Protein AF-A0A359KCB8-F1 (afdb_monomer_lite)

pLDDT: mean 85.07, std 15.43, range [35.44, 96.81]

Structure (mmCIF, N/CA/C/O backbone):
data_AF-A0A359KCB8-F1
#
_entry.id   AF-A0A359KCB8-F1
#
loop_
_atom_site.group_PDB
_atom_site.id
_atom_site.type_symbol
_atom_site.label_atom_id
_atom_site.label_alt_id
_atom_site.label_comp_id
_atom_site.label_asym_id
_atom_site.label_entity_id
_atom_site.label_seq_id
_atom_site.pdbx_PDB_ins_code
_atom_site.Cartn_x
_atom_site.Cartn_y
_atom_site.Cartn_z
_atom_site.occupancy
_atom_site.B_iso_or_equiv
_atom_site.auth_seq_id
_atom_site.auth_comp_id
_atom_site.auth_asym_id
_atom_site.auth_atom_id
_atom_site.pdbx_PDB_model_num
ATOM 1 N N . MET A 1 1 ? 12.216 10.693 -39.361 1.00 35.56 1 MET A N 1
ATOM 2 C CA . MET A 1 1 ? 11.353 10.019 -38.364 1.00 35.56 1 MET A CA 1
ATOM 3 C C . MET A 1 1 ? 12.201 8.982 -37.636 1.00 35.56 1 MET A C 1
ATOM 5 O O . MET A 1 1 ? 12.549 7.969 -38.224 1.00 35.56 1 MET A O 1
ATOM 9 N N . VAL A 1 2 ? 12.665 9.282 -36.419 1.00 35.44 2 VAL A N 1
ATOM 10 C CA . VAL A 1 2 ? 13.589 8.398 -35.687 1.00 35.44 2 VAL A CA 1
ATOM 11 C C . VAL A 1 2 ? 12.775 7.299 -35.008 1.00 35.44 2 VAL A C 1
ATOM 13 O O . VAL A 1 2 ? 12.146 7.527 -33.977 1.00 35.44 2 VAL A O 1
ATOM 16 N N . SER A 1 3 ? 12.769 6.110 -35.609 1.00 38.66 3 SER A N 1
ATOM 17 C CA . SER A 1 3 ? 12.222 4.896 -35.003 1.00 38.66 3 SER A CA 1
ATOM 18 C C . SER A 1 3 ? 13.087 4.509 -33.802 1.00 38.66 3 SER A C 1
ATOM 20 O O . SER A 1 3 ? 14.149 3.903 -33.955 1.00 38.66 3 SER A O 1
ATOM 22 N N . ARG A 1 4 ? 12.647 4.864 -32.591 1.00 42.66 4 ARG A N 1
ATOM 23 C CA . ARG A 1 4 ? 13.261 4.377 -31.351 1.00 42.66 4 ARG A CA 1
ATOM 24 C C . ARG A 1 4 ? 12.955 2.884 -31.218 1.00 42.66 4 ARG A C 1
ATOM 26 O O . ARG A 1 4 ? 11.886 2.508 -30.749 1.00 42.66 4 ARG A O 1
ATOM 33 N N . ARG A 1 5 ? 13.893 2.024 -31.628 1.00 41.19 5 ARG A N 1
ATOM 34 C CA . ARG A 1 5 ? 13.899 0.613 -31.213 1.00 41.19 5 ARG A CA 1
ATOM 35 C C . ARG A 1 5 ? 13.975 0.585 -29.688 1.00 41.19 5 ARG A C 1
ATOM 37 O O . ARG A 1 5 ? 14.981 0.998 -29.118 1.00 41.19 5 ARG A O 1
ATOM 44 N N . ALA A 1 6 ? 12.916 0.110 -29.040 1.00 44.81 6 ALA A N 1
ATOM 45 C CA . ALA A 1 6 ? 12.960 -0.240 -27.630 1.00 44.81 6 ALA A CA 1
ATOM 46 C C . ALA A 1 6 ? 13.999 -1.357 -27.451 1.00 44.81 6 ALA A C 1
ATOM 48 O O . ALA A 1 6 ? 13.857 -2.453 -27.997 1.00 44.81 6 ALA A O 1
ATOM 49 N N . THR A 1 7 ? 15.077 -1.064 -26.731 1.00 47.22 7 THR A N 1
ATOM 50 C CA . THR A 1 7 ? 16.007 -2.079 -26.243 1.00 47.22 7 THR A CA 1
ATOM 51 C C . THR A 1 7 ? 15.228 -3.046 -25.352 1.00 47.22 7 THR A C 1
ATOM 53 O O . THR A 1 7 ? 14.431 -2.625 -24.514 1.00 47.22 7 THR A O 1
ATOM 56 N N . LYS A 1 8 ? 15.407 -4.355 -25.567 1.00 47.97 8 LYS A N 1
ATOM 57 C CA . LYS A 1 8 ? 14.722 -5.428 -24.832 1.00 47.97 8 LYS A CA 1
ATOM 58 C C . LYS A 1 8 ? 15.192 -5.416 -23.370 1.00 47.97 8 LYS A C 1
ATOM 60 O O . LYS A 1 8 ? 16.121 -6.127 -23.005 1.00 47.97 8 LYS A O 1
ATOM 65 N N . GLY A 1 9 ? 14.608 -4.539 -22.554 1.00 55.53 9 GLY A N 1
ATOM 66 C CA . GLY A 1 9 ? 14.842 -4.485 -21.113 1.00 55.53 9 GLY A CA 1
ATOM 67 C C . GLY A 1 9 ? 14.397 -5.789 -20.451 1.00 55.53 9 GLY A C 1
ATOM 68 O O . GLY A 1 9 ? 13.485 -6.453 -20.946 1.00 55.53 9 GLY A O 1
ATOM 69 N N . ALA A 1 10 ? 15.050 -6.170 -19.349 1.00 64.69 10 ALA A N 1
ATOM 70 C CA . ALA A 1 10 ? 14.686 -7.358 -18.576 1.00 64.69 10 ALA A CA 1
ATOM 71 C C . ALA A 1 10 ? 13.173 -7.365 -18.293 1.00 64.69 10 ALA A C 1
ATOM 73 O O . ALA A 1 10 ? 12.630 -6.373 -17.817 1.00 64.69 10 ALA A O 1
ATOM 74 N N . SER A 1 11 ? 12.472 -8.448 -18.620 1.00 74.56 11 SER A N 1
ATOM 75 C CA . SER A 1 11 ? 11.038 -8.584 -18.355 1.00 74.56 11 SER A CA 1
ATOM 76 C C . SER A 1 11 ? 10.805 -9.132 -16.950 1.00 74.56 11 SER A C 1
ATOM 78 O O . SER A 1 11 ? 11.468 -10.089 -16.552 1.00 74.56 11 SER A O 1
ATOM 80 N N . SER A 1 12 ? 9.847 -8.577 -16.212 1.00 80.62 12 SER A N 1
ATOM 81 C CA . SER A 1 12 ? 9.360 -9.162 -14.961 1.00 80.62 12 SER A CA 1
ATOM 82 C C . SER A 1 12 ? 8.217 -10.133 -15.246 1.00 80.62 12 SER A C 1
ATOM 84 O O . SER A 1 12 ? 7.276 -9.790 -15.965 1.00 80.62 12 SER A O 1
ATOM 86 N N . LYS A 1 13 ? 8.303 -11.333 -14.664 1.00 86.00 13 LYS A N 1
ATOM 87 C CA . LYS A 1 13 ? 7.265 -12.366 -14.693 1.00 86.00 13 LYS A CA 1
ATOM 88 C C . LYS A 1 13 ? 6.620 -12.437 -13.312 1.00 86.00 13 LYS A C 1
ATOM 90 O O . LYS A 1 13 ? 7.326 -12.659 -12.333 1.00 86.00 13 LYS A O 1
ATOM 95 N N . VAL A 1 14 ? 5.308 -12.245 -13.240 1.00 84.25 14 VAL A N 1
ATOM 96 C CA . VAL A 1 14 ? 4.532 -12.340 -11.998 1.00 84.25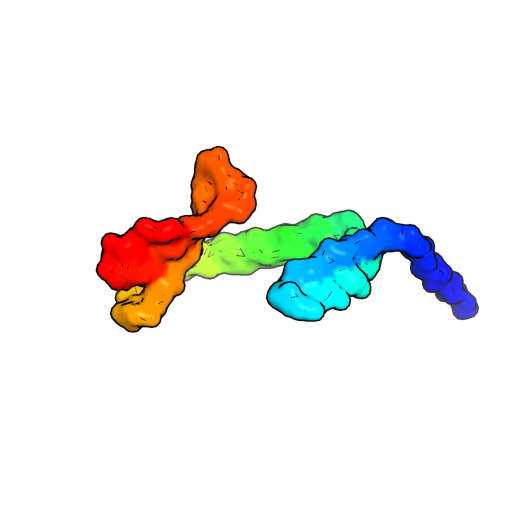 14 VAL A CA 1
ATOM 97 C C . VAL A 1 14 ? 3.403 -13.332 -12.216 1.00 84.25 14 VAL A C 1
ATOM 99 O O . VAL A 1 14 ? 2.645 -13.200 -13.176 1.00 84.25 14 VAL A O 1
ATOM 102 N N . THR A 1 15 ? 3.296 -14.319 -11.332 1.00 86.62 15 THR A N 1
ATOM 103 C CA . THR A 1 15 ? 2.178 -15.264 -11.322 1.00 86.62 15 THR A CA 1
ATOM 104 C C . THR A 1 15 ? 1.251 -14.909 -10.173 1.00 86.62 15 THR A C 1
ATOM 106 O O . THR A 1 15 ? 1.695 -14.810 -9.031 1.00 86.62 15 THR A O 1
ATOM 109 N N . PHE A 1 16 ? -0.029 -14.718 -10.470 1.00 78.88 16 PHE A N 1
ATOM 110 C CA . PHE A 1 16 ? -1.067 -14.516 -9.470 1.00 78.88 16 PHE A CA 1
ATOM 111 C C . PHE A 1 16 ? -2.200 -15.506 -9.717 1.00 78.88 16 PHE A C 1
ATOM 113 O O . PHE A 1 16 ? -2.794 -15.525 -10.798 1.00 78.88 16 PHE A O 1
ATOM 120 N N . SER A 1 17 ? -2.495 -16.324 -8.704 1.00 83.69 17 SER A N 1
ATOM 121 C CA . SER A 1 17 ? -3.425 -17.449 -8.819 1.00 83.69 17 SER A CA 1
ATOM 122 C C . SER A 1 17 ? -3.030 -18.361 -9.999 1.00 83.69 17 SER A C 1
ATOM 124 O O . SER A 1 17 ? -1.957 -18.958 -9.955 1.00 83.69 17 SER A O 1
A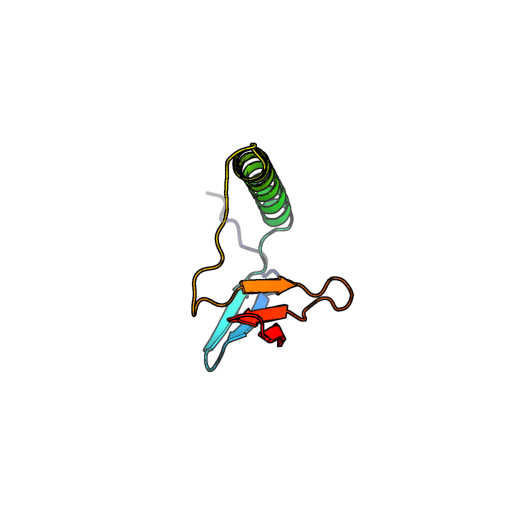TOM 126 N N . GLY A 1 18 ? -3.840 -18.437 -11.061 1.00 88.50 18 GLY A N 1
ATOM 127 C CA . GLY A 1 18 ? -3.552 -19.194 -12.289 1.00 88.50 18 GLY A CA 1
ATOM 128 C C . GLY A 1 18 ? -3.013 -18.371 -13.466 1.00 88.50 18 GLY A C 1
ATOM 129 O O . GLY A 1 18 ? -2.775 -18.929 -14.535 1.00 88.50 18 GLY A O 1
ATOM 130 N N . VAL A 1 19 ? -2.830 -17.055 -13.315 1.00 88.75 19 VAL A N 1
ATOM 131 C CA . VAL A 1 19 ? -2.441 -16.163 -14.420 1.00 88.75 19 VAL A CA 1
ATOM 132 C C . VAL A 1 19 ? -0.979 -15.760 -14.292 1.00 88.75 19 VAL A C 1
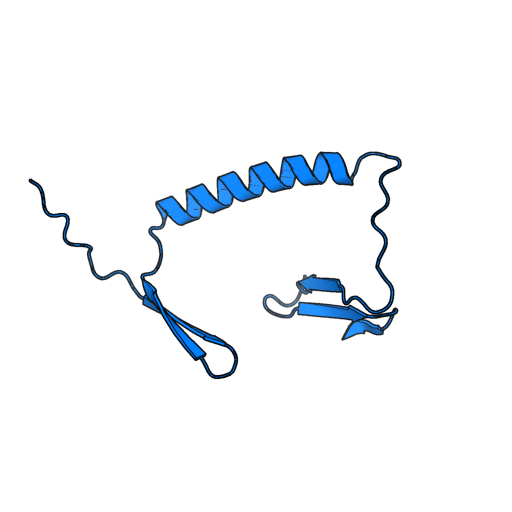ATOM 134 O O . VAL A 1 19 ? -0.540 -15.278 -13.251 1.00 88.75 19 VAL A O 1
ATOM 137 N N . THR A 1 20 ? -0.225 -15.923 -15.378 1.00 90.06 20 THR A N 1
ATOM 138 C CA . THR A 1 20 ? 1.150 -15.430 -15.500 1.00 90.06 20 THR A CA 1
ATOM 139 C C . THR A 1 20 ? 1.176 -14.179 -16.369 1.00 90.06 20 THR A C 1
ATOM 141 O O . THR A 1 20 ? 0.845 -14.236 -17.551 1.00 90.06 20 THR A O 1
ATOM 144 N N . VAL A 1 21 ? 1.631 -13.065 -15.803 1.00 87.38 21 VAL A N 1
ATOM 145 C CA . VAL A 1 21 ? 1.844 -11.804 -16.517 1.00 87.38 21 VAL A CA 1
ATOM 146 C C . VAL A 1 21 ? 3.338 -11.617 -16.763 1.00 87.38 21 VAL A C 1
ATOM 148 O O . VAL A 1 21 ? 4.146 -11.713 -15.839 1.00 87.38 21 VAL A O 1
ATOM 151 N N . ILE A 1 22 ? 3.709 -11.338 -18.014 1.00 88.62 22 ILE A N 1
ATOM 152 C CA . ILE A 1 22 ? 5.075 -10.982 -18.408 1.00 88.62 22 ILE A CA 1
ATOM 153 C C . ILE A 1 22 ? 5.037 -9.558 -18.947 1.00 88.62 22 ILE A C 1
ATOM 155 O O . ILE A 1 22 ? 4.360 -9.286 -19.936 1.00 88.62 22 ILE A O 1
ATOM 159 N N . ALA A 1 23 ? 5.767 -8.657 -18.300 1.00 85.50 23 ALA A N 1
ATOM 160 C CA . ALA A 1 23 ? 5.819 -7.251 -18.681 1.00 85.50 23 ALA A CA 1
ATOM 161 C C . ALA A 1 23 ? 7.270 -6.759 -18.762 1.00 85.50 23 ALA A C 1
ATOM 163 O O . ALA A 1 23 ? 8.124 -7.239 -18.009 1.00 85.50 23 ALA A O 1
ATOM 164 N N . PRO A 1 24 ? 7.581 -5.807 -19.660 1.00 87.75 24 PRO A N 1
ATOM 165 C CA . PRO A 1 24 ? 8.888 -5.165 -19.676 1.00 87.75 24 PRO A CA 1
ATOM 166 C C . PRO A 1 24 ? 9.110 -4.392 -18.372 1.00 87.75 24 PRO A C 1
ATOM 168 O O . PRO A 1 24 ? 8.208 -3.706 -17.887 1.00 87.75 24 PRO A O 1
ATOM 171 N N . LYS A 1 25 ? 10.320 -4.474 -17.806 1.00 85.56 25 LYS A N 1
ATOM 172 C CA . LYS A 1 25 ? 10.669 -3.669 -16.634 1.00 85.56 25 LYS A CA 1
ATOM 173 C C . LYS A 1 25 ? 10.628 -2.179 -17.006 1.00 85.56 25 LYS A C 1
ATOM 175 O O . LYS A 1 25 ? 11.212 -1.802 -18.025 1.00 85.56 25 LYS A O 1
ATOM 180 N N . PRO A 1 26 ? 9.975 -1.330 -16.195 1.00 85.94 26 PRO A N 1
ATOM 181 C CA . PRO A 1 26 ? 9.935 0.106 -16.441 1.00 85.94 26 PRO A CA 1
ATOM 182 C C . PRO A 1 26 ? 11.336 0.721 -16.380 1.00 85.94 26 PRO A C 1
ATOM 184 O O . PRO A 1 26 ? 12.220 0.228 -15.669 1.00 85.94 26 PRO A O 1
ATOM 187 N N . ALA A 1 27 ? 11.539 1.821 -17.108 1.00 90.56 27 ALA A N 1
ATOM 188 C CA . ALA A 1 27 ? 12.799 2.548 -17.060 1.00 90.56 27 ALA A CA 1
ATOM 189 C C . ALA A 1 27 ? 13.051 3.084 -15.641 1.00 90.56 27 ALA A C 1
ATOM 191 O O . ALA A 1 27 ? 12.133 3.518 -14.942 1.00 90.56 27 ALA A O 1
ATOM 192 N N . SER A 1 28 ? 14.314 3.093 -15.211 1.00 89.62 28 SER A N 1
ATOM 193 C CA . SER A 1 28 ? 14.692 3.532 -13.860 1.00 89.62 28 SER A CA 1
ATOM 194 C C . SER A 1 28 ? 14.257 4.972 -13.559 1.00 89.62 28 SER A C 1
ATOM 196 O O . SER A 1 28 ? 13.884 5.277 -12.427 1.00 89.62 28 SER A O 1
ATOM 198 N N . ALA A 1 29 ? 14.257 5.844 -14.570 1.00 91.38 29 ALA A N 1
ATOM 199 C CA . ALA A 1 29 ? 13.772 7.216 -14.462 1.00 91.38 29 ALA A CA 1
ATOM 200 C C . ALA A 1 29 ? 12.264 7.283 -14.162 1.00 91.38 29 ALA A C 1
ATOM 202 O O . ALA A 1 29 ? 11.851 8.060 -13.302 1.00 91.38 29 ALA A O 1
ATOM 203 N N . ASP A 1 30 ? 11.454 6.440 -14.809 1.00 90.75 30 ASP A N 1
ATOM 204 C CA . ASP A 1 30 ? 10.010 6.381 -14.563 1.00 90.75 30 ASP A CA 1
ATOM 205 C C . ASP A 1 30 ? 9.708 5.866 -13.157 1.00 90.75 30 ASP A C 1
ATOM 207 O O . ASP A 1 30 ? 8.863 6.432 -12.466 1.00 90.75 30 ASP A O 1
ATOM 211 N N . VAL A 1 31 ? 10.443 4.848 -12.695 1.00 91.81 31 VAL A N 1
ATOM 212 C CA . VAL A 1 31 ? 10.314 4.341 -11.320 1.00 91.81 31 VAL A CA 1
ATOM 213 C C . VAL A 1 31 ? 10.606 5.452 -10.313 1.00 91.81 31 VAL A C 1
ATOM 215 O O . VAL A 1 31 ? 9.791 5.702 -9.428 1.00 91.81 31 VAL A O 1
ATOM 218 N N . LYS A 1 32 ? 11.726 6.169 -10.473 1.00 94.31 32 LYS A N 1
ATOM 219 C CA . LYS A 1 32 ? 12.094 7.283 -9.584 1.00 94.31 32 LYS A CA 1
ATOM 220 C C . LYS A 1 32 ? 11.036 8.387 -9.581 1.00 94.31 32 LYS A C 1
ATOM 222 O O . LYS A 1 32 ? 10.650 8.848 -8.510 1.00 94.31 32 LYS A O 1
ATOM 227 N N . ARG A 1 33 ? 10.535 8.777 -10.760 1.00 95.06 33 ARG A N 1
ATOM 228 C CA . ARG A 1 33 ? 9.473 9.786 -10.887 1.00 95.06 33 ARG A CA 1
ATOM 229 C C . ARG A 1 33 ? 8.199 9.342 -10.168 1.00 95.06 33 ARG A C 1
ATOM 231 O O . ARG A 1 33 ? 7.626 10.119 -9.411 1.00 95.06 33 ARG A O 1
ATOM 238 N N . ASN A 1 34 ? 7.773 8.098 -10.369 1.00 94.38 34 ASN A N 1
ATOM 239 C CA . ASN A 1 34 ? 6.556 7.571 -9.756 1.00 94.38 34 ASN A CA 1
ATOM 240 C C . ASN A 1 34 ? 6.673 7.475 -8.233 1.00 94.38 34 ASN A C 1
ATOM 242 O O . ASN A 1 34 ? 5.717 7.817 -7.537 1.00 94.38 34 ASN A O 1
ATOM 246 N N . VAL A 1 35 ? 7.836 7.066 -7.715 1.00 95.81 35 VAL A N 1
ATOM 247 C CA . VAL A 1 35 ? 8.106 7.060 -6.270 1.00 95.81 35 VAL A CA 1
ATOM 248 C C . VAL A 1 35 ? 8.013 8.478 -5.713 1.00 95.81 35 VAL A C 1
ATOM 250 O O . VAL A 1 35 ? 7.284 8.691 -4.753 1.00 95.81 35 VAL A O 1
ATOM 253 N N . ALA A 1 36 ? 8.661 9.462 -6.345 1.00 96.38 36 ALA A N 1
ATOM 254 C CA . ALA A 1 36 ? 8.613 10.851 -5.890 1.00 96.38 36 ALA A CA 1
ATOM 255 C C . ALA A 1 36 ? 7.176 11.406 -5.845 1.00 96.38 36 ALA A C 1
ATOM 257 O O . ALA A 1 36 ? 6.745 11.913 -4.810 1.00 96.38 36 ALA A O 1
ATOM 258 N N . MET A 1 37 ? 6.407 11.240 -6.929 1.00 96.62 37 MET A N 1
ATOM 259 C CA . MET A 1 37 ? 5.015 11.708 -6.994 1.00 96.62 37 MET A CA 1
ATOM 260 C C . MET A 1 37 ? 4.112 11.008 -5.969 1.00 96.62 37 MET A C 1
ATOM 262 O O . MET A 1 37 ? 3.265 11.647 -5.344 1.00 96.62 37 MET A O 1
ATOM 266 N N . SER A 1 38 ? 4.287 9.696 -5.782 1.00 93.38 38 SER A N 1
ATOM 267 C CA . SER A 1 38 ? 3.490 8.926 -4.819 1.00 93.38 38 SER A CA 1
ATOM 268 C C . SER A 1 38 ? 3.814 9.334 -3.383 1.00 93.38 38 SER A C 1
ATOM 270 O O . SER A 1 38 ? 2.896 9.512 -2.585 1.00 93.38 38 SER A O 1
ATOM 272 N N . SER A 1 39 ? 5.093 9.555 -3.067 1.00 96.25 39 SER A N 1
ATOM 273 C CA . SER A 1 39 ? 5.525 10.049 -1.757 1.00 96.25 39 SER A CA 1
ATOM 274 C C . SER A 1 39 ? 4.952 11.433 -1.455 1.00 96.25 39 SER A C 1
ATOM 276 O O . SER A 1 39 ? 4.430 11.658 -0.367 1.00 96.25 39 SER A O 1
ATOM 278 N N . GLU A 1 40 ? 4.966 12.353 -2.422 1.00 96.81 40 GLU A N 1
ATOM 279 C CA . GLU A 1 40 ? 4.368 13.680 -2.246 1.00 96.81 40 GLU A CA 1
ATOM 280 C C . GLU A 1 40 ? 2.848 13.602 -2.019 1.00 96.81 40 GLU A C 1
ATOM 282 O O . GLU A 1 40 ? 2.293 14.272 -1.142 1.00 96.81 40 GLU A O 1
ATOM 287 N N . ALA A 1 41 ? 2.150 12.762 -2.787 1.00 96.56 41 ALA A N 1
ATOM 288 C CA . ALA A 1 41 ? 0.723 12.528 -2.596 1.00 96.56 41 ALA A CA 1
ATOM 289 C C . ALA A 1 41 ? 0.420 11.929 -1.212 1.00 96.56 41 ALA A C 1
ATOM 291 O O . ALA A 1 41 ? -0.521 12.374 -0.547 1.00 96.56 41 ALA A O 1
ATOM 292 N N . LEU A 1 42 ? 1.237 10.975 -0.760 1.00 95.31 42 LEU A N 1
ATOM 293 C CA . LEU A 1 42 ? 1.108 10.356 0.553 1.00 95.31 42 LEU A CA 1
ATOM 294 C C . LEU A 1 42 ? 1.330 11.369 1.680 1.00 95.31 42 LEU A C 1
ATOM 296 O O . LEU A 1 42 ? 0.538 11.404 2.617 1.00 95.31 42 LEU A O 1
ATOM 300 N N . GLU A 1 43 ? 2.324 12.249 1.572 1.00 94.75 43 GLU A N 1
ATOM 301 C CA . GLU A 1 43 ? 2.557 13.307 2.564 1.00 94.75 43 GLU A CA 1
ATOM 302 C C . GLU A 1 4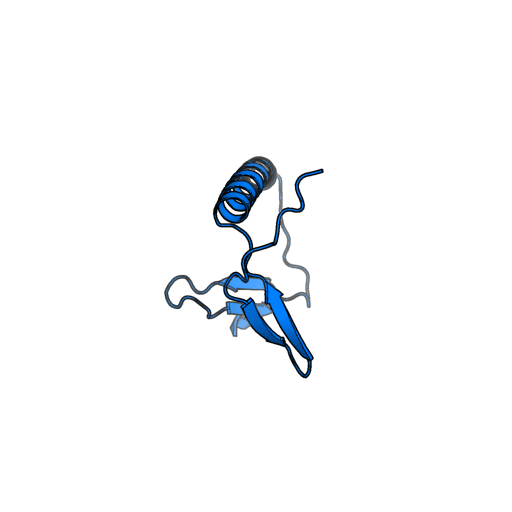3 ? 1.371 14.276 2.668 1.00 94.75 43 GLU A C 1
ATOM 304 O O . GLU A 1 43 ? 0.962 14.670 3.767 1.00 94.75 43 GLU A O 1
ATOM 309 N N . ARG A 1 44 ? 0.737 14.620 1.539 1.00 94.06 44 ARG A N 1
ATOM 310 C CA . ARG A 1 44 ? -0.501 15.419 1.553 1.00 94.06 44 ARG A CA 1
ATOM 311 C C . ARG A 1 44 ? -1.650 14.681 2.238 1.00 94.06 44 ARG A C 1
ATOM 313 O O . ARG A 1 44 ? -2.395 15.299 3.002 1.00 94.06 44 ARG A O 1
ATOM 320 N N . ALA A 1 45 ? -1.801 13.381 1.986 1.00 93.50 45 ALA A N 1
ATOM 321 C CA . ALA A 1 45 ? -2.824 12.563 2.631 1.00 93.50 45 ALA A CA 1
ATOM 322 C C . ALA A 1 45 ? -2.576 12.439 4.142 1.00 93.50 45 ALA A C 1
ATOM 324 O O . ALA A 1 45 ? -3.480 12.700 4.933 1.00 93.50 45 ALA A O 1
ATOM 325 N N . LYS A 1 46 ? -1.337 12.147 4.548 1.00 92.81 46 LYS A N 1
ATOM 326 C CA . LYS A 1 46 ? -0.907 12.022 5.946 1.00 92.81 46 LYS A CA 1
ATOM 327 C C . LYS A 1 46 ? -1.290 13.247 6.769 1.00 92.81 46 LYS A C 1
ATOM 329 O O . LYS A 1 46 ? -1.944 13.107 7.797 1.00 92.81 46 LYS A O 1
ATOM 334 N N . LYS A 1 47 ? -0.986 14.454 6.280 1.00 91.06 47 LYS A N 1
ATOM 335 C CA . LYS A 1 47 ? -1.352 15.710 6.964 1.00 91.06 47 LYS A CA 1
ATOM 336 C C . LYS A 1 47 ? -2.859 15.845 7.200 1.00 91.06 47 LYS A C 1
ATOM 338 O O . LYS A 1 47 ? -3.272 16.365 8.231 1.00 91.06 47 LYS A O 1
ATOM 343 N N . ARG A 1 48 ? -3.686 15.379 6.258 1.00 90.25 48 ARG A N 1
ATOM 344 C CA . ARG A 1 48 ? -5.152 15.414 6.388 1.00 90.25 48 ARG A CA 1
ATOM 345 C C . ARG A 1 48 ? -5.667 14.355 7.357 1.00 90.25 48 ARG A C 1
ATOM 347 O O . ARG A 1 48 ? -6.564 14.653 8.134 1.00 90.25 48 ARG A O 1
ATOM 354 N N . LEU A 1 49 ? -5.095 13.153 7.320 1.00 91.06 49 LEU A N 1
ATOM 355 C CA . LEU A 1 49 ? -5.501 12.034 8.172 1.00 91.06 49 LEU A CA 1
ATOM 356 C C . LEU A 1 49 ? -5.068 12.212 9.632 1.00 91.06 49 LEU A C 1
ATOM 358 O O . LEU A 1 49 ? -5.785 11.788 10.527 1.00 91.06 49 LEU A O 1
ATOM 362 N N . MET A 1 50 ? -3.933 12.872 9.877 1.00 90.38 50 MET A N 1
ATOM 363 C CA . MET A 1 50 ? -3.421 13.154 11.225 1.00 90.38 50 MET A CA 1
ATOM 364 C C . MET A 1 50 ? -4.047 14.397 11.874 1.00 90.38 50 MET A C 1
ATOM 366 O O . MET A 1 50 ? -3.693 14.746 13.000 1.00 90.38 50 MET A O 1
ATOM 370 N N . ARG A 1 51 ? -4.948 15.104 11.180 1.00 93.31 51 ARG A N 1
ATOM 371 C CA . ARG A 1 51 ? -5.602 16.292 11.735 1.00 93.31 51 ARG A CA 1
ATOM 372 C C . ARG A 1 51 ? -6.443 15.896 12.962 1.00 93.31 51 ARG A C 1
ATOM 374 O O . ARG A 1 51 ? -7.255 14.975 12.850 1.00 93.31 51 ARG A O 1
ATOM 381 N N . PRO A 1 52 ? -6.330 16.612 14.100 1.00 92.88 52 PRO A N 1
ATOM 382 C CA . PRO A 1 52 ? -7.171 16.357 15.265 1.00 92.88 52 PRO A CA 1
ATOM 383 C C . PRO A 1 52 ? -8.661 16.343 14.907 1.00 92.88 52 PRO A C 1
ATOM 385 O O . PRO A 1 52 ? -9.139 17.201 14.161 1.00 92.88 52 PRO A O 1
ATOM 388 N N . GLY A 1 53 ? -9.384 15.353 15.430 1.00 91.88 53 GLY A N 1
ATOM 389 C CA . GLY A 1 53 ? -10.807 15.136 15.152 1.00 91.88 53 GLY A CA 1
ATOM 390 C C . GLY A 1 53 ? -11.103 14.211 13.966 1.00 91.88 53 GLY A C 1
ATOM 391 O O . GLY A 1 53 ? -12.235 13.748 13.844 1.00 91.88 53 GLY A O 1
ATOM 392 N N . VAL A 1 54 ? -10.115 13.871 13.129 1.00 90.44 54 VAL A N 1
ATOM 393 C CA . VAL A 1 54 ? -10.273 12.825 12.108 1.00 90.44 54 VAL A CA 1
ATOM 394 C C . VAL A 1 54 ? -10.131 11.455 12.768 1.00 90.44 54 VAL A C 1
ATOM 396 O O . VAL A 1 54 ? -9.127 11.171 13.418 1.00 90.44 54 VAL A O 1
ATOM 399 N N . ARG A 1 55 ? -11.141 10.593 12.603 1.00 87.31 55 ARG A N 1
ATOM 400 C CA . ARG A 1 55 ? -11.114 9.201 13.071 1.00 87.31 55 ARG A CA 1
ATOM 401 C C . ARG A 1 55 ? -11.262 8.245 11.897 1.00 87.31 55 ARG A C 1
ATOM 403 O O . ARG A 1 55 ? -12.209 8.351 11.121 1.00 87.31 55 ARG A O 1
ATOM 410 N N . LEU A 1 56 ? -10.322 7.311 11.788 1.00 83.75 56 LEU A N 1
ATOM 411 C CA . LEU A 1 56 ? -10.388 6.187 10.862 1.00 83.75 56 LEU A CA 1
ATOM 412 C C . LEU A 1 56 ? -10.866 4.969 11.642 1.00 83.75 56 LEU A C 1
ATOM 414 O O . LEU A 1 56 ? -10.172 4.486 12.532 1.00 83.75 56 LEU A O 1
ATOM 418 N N . TYR A 1 57 ? -12.071 4.506 11.335 1.00 84.44 57 TYR A N 1
ATOM 419 C CA . TYR A 1 57 ? -12.654 3.350 12.000 1.00 84.44 57 TYR A CA 1
ATOM 420 C C . TYR A 1 57 ? -12.344 2.085 11.211 1.00 84.44 57 TYR A C 1
ATOM 422 O O . TYR A 1 57 ? -12.643 2.009 10.016 1.00 84.44 57 TYR A O 1
ATOM 430 N N . ALA A 1 58 ? -11.809 1.078 11.900 1.00 86.31 58 ALA A N 1
ATOM 431 C CA . ALA A 1 58 ? -11.844 -0.284 11.395 1.00 86.31 58 ALA A CA 1
ATOM 432 C C . ALA A 1 58 ? -13.313 -0.694 11.238 1.00 86.31 58 ALA A C 1
ATOM 434 O O . ALA A 1 58 ? -14.117 -0.552 12.164 1.00 86.31 58 ALA A O 1
ATOM 435 N N . ARG A 1 59 ? -13.688 -1.145 10.041 1.00 90.19 59 ARG A N 1
ATOM 436 C CA . ARG A 1 59 ? -15.042 -1.640 9.794 1.00 90.19 59 ARG A CA 1
ATOM 437 C C . ARG A 1 59 ? -15.121 -3.091 10.244 1.00 90.19 59 ARG A C 1
ATOM 439 O O . ARG A 1 59 ? -14.210 -3.869 9.976 1.00 90.19 59 ARG A O 1
ATOM 446 N N . LYS A 1 60 ? -16.230 -3.450 10.895 1.00 92.44 60 LYS A N 1
ATOM 447 C CA . LYS A 1 60 ? -16.532 -4.845 11.222 1.00 92.44 60 LYS A CA 1
ATOM 448 C C . LYS A 1 60 ? -16.490 -5.681 9.940 1.00 92.44 60 LYS A C 1
ATOM 450 O O . LYS A 1 60 ? -16.989 -5.233 8.909 1.00 92.44 60 LYS A O 1
ATOM 455 N N . ASP A 1 61 ? -15.886 -6.862 10.025 1.00 93.62 61 ASP A N 1
ATOM 456 C CA . ASP A 1 61 ? -15.783 -7.829 8.928 1.00 93.62 61 ASP A CA 1
ATOM 457 C C . ASP A 1 61 ? -14.962 -7.342 7.711 1.00 93.62 61 ASP A C 1
ATOM 459 O O . ASP A 1 61 ? -14.996 -7.960 6.647 1.00 93.62 61 ASP A O 1
ATOM 463 N N . VAL A 1 62 ? -14.172 -6.269 7.865 1.00 94.62 62 VAL A N 1
ATOM 464 C CA . VAL A 1 62 ? -13.224 -5.790 6.848 1.00 94.62 62 VAL A CA 1
ATOM 465 C C . VAL A 1 62 ? -11.791 -5.996 7.346 1.00 94.62 62 VAL A C 1
ATOM 467 O O . VAL A 1 62 ? -11.431 -5.425 8.376 1.00 94.62 62 VAL A O 1
ATOM 470 N N . PRO A 1 63 ? -10.958 -6.782 6.638 1.00 94.06 63 PRO A N 1
ATOM 471 C CA . PRO A 1 63 ? -9.586 -7.026 7.061 1.00 94.06 63 PRO A CA 1
ATOM 472 C C . PRO A 1 63 ? -8.700 -5.793 6.852 1.00 94.06 63 PRO A C 1
ATOM 474 O O . PRO A 1 63 ? -8.782 -5.119 5.821 1.00 94.06 63 PRO A O 1
ATOM 477 N N . LEU A 1 64 ? -7.817 -5.539 7.813 1.00 92.44 64 LEU A N 1
ATOM 478 C CA . LEU A 1 64 ? -6.709 -4.598 7.691 1.00 92.44 64 LEU A CA 1
ATOM 479 C C . LEU A 1 64 ? -5.430 -5.374 7.391 1.00 92.44 64 LEU A C 1
ATOM 481 O O . LEU A 1 64 ? -5.193 -6.428 7.974 1.00 92.44 64 LEU A O 1
ATOM 485 N N . TYR A 1 65 ? -4.614 -4.846 6.484 1.00 92.12 65 TYR A N 1
ATOM 486 C CA . TYR A 1 65 ? -3.325 -5.432 6.135 1.00 92.12 65 TYR A CA 1
ATOM 487 C C . TYR A 1 65 ? -2.207 -4.443 6.436 1.00 92.12 65 TYR A C 1
ATOM 489 O O . TYR A 1 65 ? -2.290 -3.271 6.059 1.00 92.12 65 TYR A O 1
ATOM 497 N N . SER A 1 66 ? -1.144 -4.926 7.064 1.00 90.38 66 SER A N 1
ATOM 498 C CA . SER A 1 66 ? 0.101 -4.190 7.267 1.00 90.38 66 SER A CA 1
ATOM 499 C C . SER A 1 66 ? 1.285 -5.046 6.830 1.00 90.38 66 SER A C 1
ATOM 501 O O . SER A 1 66 ? 1.210 -6.271 6.808 1.00 90.38 66 SER A O 1
ATOM 503 N N . ALA A 1 67 ? 2.374 -4.405 6.414 1.00 91.81 67 ALA A N 1
ATOM 504 C CA . ALA A 1 67 ? 3.621 -5.123 6.180 1.00 91.81 67 ALA A CA 1
ATOM 505 C C . ALA A 1 67 ? 4.278 -5.430 7.530 1.00 91.81 67 ALA A C 1
ATOM 507 O O . ALA A 1 67 ? 4.312 -4.557 8.400 1.00 91.81 67 ALA A O 1
ATOM 508 N N . ASP A 1 68 ? 4.805 -6.643 7.684 1.00 90.81 68 ASP A N 1
ATOM 509 C CA . ASP A 1 68 ? 5.614 -7.006 8.844 1.00 90.81 68 ASP A CA 1
ATOM 510 C C . ASP A 1 68 ? 6.906 -6.157 8.838 1.00 90.81 68 ASP A C 1
ATOM 512 O O . ASP A 1 68 ? 7.643 -6.175 7.840 1.00 90.81 68 ASP A O 1
ATOM 516 N N . PRO A 1 69 ? 7.173 -5.372 9.901 1.00 89.31 69 PRO A N 1
ATOM 517 C CA . PRO A 1 69 ? 8.340 -4.496 9.959 1.00 89.31 69 PRO A CA 1
ATOM 518 C C . PRO A 1 69 ? 9.665 -5.267 10.033 1.00 89.31 69 PRO A C 1
ATOM 520 O O . PRO A 1 69 ? 10.683 -4.754 9.567 1.00 89.31 69 PRO A O 1
ATOM 523 N N . ASP A 1 70 ? 9.649 -6.488 10.567 1.00 94.44 70 ASP A N 1
ATOM 524 C CA . ASP A 1 70 ? 10.836 -7.315 10.787 1.00 94.44 70 ASP A CA 1
ATOM 525 C C . ASP A 1 70 ? 11.035 -8.339 9.659 1.00 94.44 70 ASP A C 1
ATOM 527 O O . ASP A 1 70 ? 12.144 -8.836 9.440 1.00 94.44 70 ASP A O 1
ATOM 531 N N . ARG A 1 71 ? 9.970 -8.657 8.909 1.00 89.88 71 ARG A N 1
ATOM 532 C CA . ARG A 1 71 ? 9.984 -9.677 7.848 1.00 89.88 71 ARG A CA 1
ATOM 533 C C . ARG A 1 71 ? 9.462 -9.125 6.517 1.00 89.88 71 ARG A C 1
ATOM 535 O O . ARG A 1 71 ? 8.299 -9.337 6.164 1.00 89.88 71 ARG A O 1
ATOM 542 N N . PRO A 1 72 ? 10.332 -8.486 5.709 1.00 85.38 72 PRO A N 1
ATOM 543 C CA . PRO A 1 72 ? 9.955 -7.962 4.402 1.00 85.38 72 PRO A CA 1
ATOM 544 C C . PRO A 1 72 ? 9.295 -9.028 3.516 1.00 85.38 72 PRO A C 1
ATOM 546 O O . PRO A 1 72 ? 9.853 -10.099 3.287 1.00 85.38 72 PRO A O 1
ATOM 549 N N . GLY A 1 73 ? 8.106 -8.719 2.997 1.00 85.06 73 GLY A N 1
ATOM 550 C CA . GLY A 1 73 ? 7.321 -9.627 2.154 1.00 85.06 73 GLY A CA 1
ATOM 551 C C . GLY A 1 73 ? 6.278 -10.459 2.904 1.00 85.06 73 GLY A C 1
ATOM 552 O O . GLY A 1 73 ? 5.450 -11.092 2.253 1.00 85.06 73 GLY A O 1
ATOM 553 N N . VAL A 1 74 ? 6.265 -10.419 4.239 1.00 89.56 74 VAL A N 1
ATOM 554 C CA . VAL A 1 74 ? 5.155 -10.926 5.053 1.00 89.56 74 VAL A CA 1
ATOM 555 C C . VAL A 1 74 ? 4.150 -9.796 5.268 1.00 89.56 74 VAL A C 1
ATOM 557 O O . VAL A 1 74 ? 4.520 -8.666 5.588 1.00 89.56 74 VAL A O 1
ATOM 560 N N . PHE A 1 75 ? 2.872 -10.101 5.062 1.00 91.56 75 PHE A N 1
ATOM 561 C CA . PHE A 1 75 ? 1.770 -9.195 5.364 1.00 91.56 75 PHE A CA 1
ATOM 562 C C . PHE A 1 75 ? 0.980 -9.761 6.533 1.00 91.56 75 PHE A C 1
ATOM 564 O O . PHE A 1 75 ? 0.567 -10.916 6.485 1.00 91.56 75 PHE A O 1
ATOM 571 N N . ILE A 1 76 ? 0.771 -8.929 7.545 1.00 93.31 76 ILE A N 1
ATOM 572 C CA . ILE A 1 76 ? -0.040 -9.224 8.717 1.00 93.31 76 ILE A CA 1
ATOM 573 C C . ILE A 1 76 ? -1.478 -8.839 8.392 1.00 93.31 76 ILE A C 1
ATOM 575 O O . ILE A 1 76 ? -1.733 -7.731 7.907 1.00 93.31 76 ILE A O 1
ATOM 579 N N . ARG A 1 77 ? -2.417 -9.745 8.656 1.00 93.69 77 ARG A N 1
ATOM 580 C CA . ARG A 1 77 ? -3.849 -9.518 8.481 1.00 93.69 77 ARG A CA 1
ATOM 581 C C . ARG A 1 77 ? -4.529 -9.426 9.837 1.00 93.69 77 ARG A C 1
ATOM 583 O O . ARG A 1 77 ? -4.498 -10.372 10.611 1.00 93.69 77 ARG A O 1
ATOM 590 N N . GLU A 1 78 ? -5.234 -8.330 10.081 1.00 93.94 78 GLU A N 1
ATOM 591 C CA . GLU A 1 78 ? -6.100 -8.173 11.247 1.00 93.94 78 GLU A CA 1
ATOM 592 C C . GLU A 1 78 ? -7.575 -8.194 10.821 1.00 93.94 78 GLU A C 1
ATOM 594 O O . GLU A 1 78 ? -8.003 -7.397 9.983 1.00 93.94 78 GLU A O 1
ATOM 599 N N . LEU A 1 79 ? -8.373 -9.098 11.395 1.00 94.62 79 LEU A N 1
ATOM 600 C CA . LEU A 1 79 ? -9.822 -9.156 11.200 1.00 94.62 79 LEU A CA 1
ATOM 601 C C . LEU A 1 79 ? -10.529 -9.361 12.539 1.00 94.62 79 LEU A C 1
ATOM 603 O O . LEU A 1 79 ? -10.349 -10.386 13.193 1.00 94.62 79 LEU A O 1
ATOM 607 N N . ASN A 1 80 ? -11.407 -8.423 12.908 1.00 91.88 80 ASN A N 1
ATOM 608 C CA . ASN A 1 80 ? -12.228 -8.509 14.122 1.00 91.88 80 ASN A CA 1
ATOM 609 C C . ASN A 1 80 ? -11.393 -8.810 15.391 1.00 91.88 80 ASN A C 1
ATOM 611 O O . ASN A 1 80 ? -11.804 -9.608 16.233 1.00 91.88 80 ASN A O 1
ATOM 615 N N . GLY A 1 81 ? -10.207 -8.201 15.504 1.00 89.00 81 GLY A N 1
ATOM 616 C CA . GLY A 1 81 ? -9.282 -8.388 16.628 1.00 89.00 81 GLY A CA 1
ATOM 617 C C . GLY A 1 81 ? -8.460 -9.682 16.597 1.00 89.00 81 GLY A C 1
ATOM 618 O O . GLY A 1 81 ? -7.761 -9.969 17.564 1.00 89.00 81 GLY A O 1
ATOM 619 N N . LYS A 1 82 ? -8.537 -10.475 15.520 1.00 9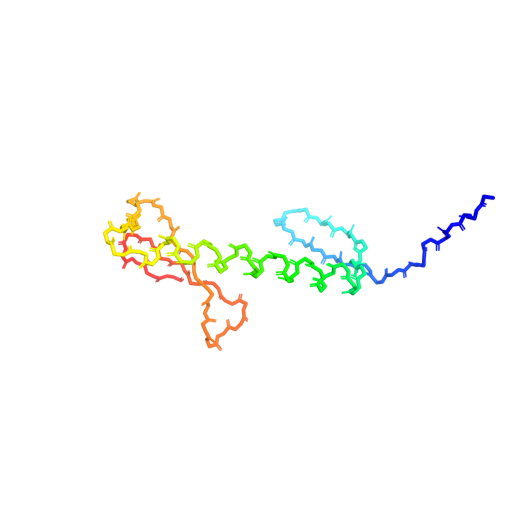3.00 82 LYS A N 1
ATOM 620 C CA . LYS A 1 82 ? -7.658 -11.630 15.284 1.00 93.00 82 LYS A CA 1
ATOM 621 C C . LYS A 1 82 ? -6.573 -11.269 14.278 1.00 93.00 82 LYS A C 1
ATOM 623 O O . LYS A 1 82 ? -6.895 -10.708 13.232 1.00 93.00 82 LYS A O 1
ATOM 628 N N . THR A 1 83 ? -5.335 -11.644 14.584 1.00 92.25 83 THR A N 1
ATOM 629 C CA . THR A 1 83 ? -4.155 -11.388 13.752 1.00 92.25 83 THR A CA 1
ATOM 630 C C . THR A 1 83 ? -3.619 -12.697 13.177 1.00 92.25 83 THR A C 1
ATOM 632 O O . THR A 1 83 ? -3.448 -13.660 13.925 1.00 92.25 83 THR A O 1
ATOM 635 N N . GLU A 1 84 ? -3.363 -12.717 11.869 1.00 86.56 84 GLU A N 1
ATOM 636 C CA . GLU A 1 84 ? -2.827 -13.845 11.088 1.00 86.56 84 GLU A CA 1
ATOM 637 C C . GLU A 1 84 ? -1.649 -13.406 10.212 1.00 86.56 84 GLU A C 1
ATOM 639 O O . GLU A 1 84 ? -1.680 -12.255 9.707 1.00 86.56 84 GLU A O 1
#

Radius of gyration: 19.53 Å; chains: 1; bounding box: 32×3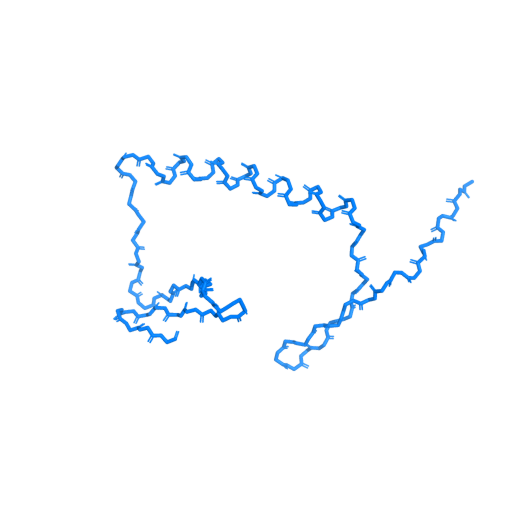6×55 Å

Secondary structure (DSSP, 8-state):
--------PPEEEEEETTEEEEEEPPPHHHHHHHHHHHHHHHHHHHHHHTSTT---PPPTT--EEEE-SSSTT-EEEEETTEE-

Foldseek 3Di:
DDPPDDDQADWDWDDDDHDIDTGHDDDPVVVVVVVVVVVVVVVVVCVVCPPPPRDDDDDAQDWDWDADPVDGPDIWIDHPNDID

Sequence (84 aa):
MVSRRATKGASSKVTFSGVTVIAPKPASADVKRNVAMSSEALERAKKRLMRPGVRLYARKDVPLYSADPDRPGVFIRELNGKTE